Protein AF-A0A5F2BNX1-F1 (afdb_monomer_lite)

Sequence (125 aa):
MLANTIQRQAFCDTPGAIRIGGNLECFHPVGTKMILNGNSGVPVSNSTITAGTPLKCVSEDGGPGSWYDYDPNKVELKQALSAVTSDFLSYFPIRLINYPAGRSYACVPEASSIFRGFQKIDSIP

Foldseek 3Di:
DVVLVVVQVVQLVPPQWAAADPVRGIFHADDFAQKAQPVPRHTDDQPDDAPFGKIAGADPVRHHWFKFFDDVVCSVVSHHTHGDDCVQFDVPPTIGGPDDFQTKMKTAHPPPDSHRYIYMHHTHD

Structure (mmCIF, N/CA/C/O backbone):
data_AF-A0A5F2BNX1-F1
#
_entry.id   AF-A0A5F2BNX1-F1
#
loop_
_atom_site.group_PDB
_atom_site.id
_atom_site.type_symbol
_atom_site.label_atom_id
_atom_site.label_alt_id
_atom_site.label_comp_id
_atom_site.label_asym_id
_atom_site.label_entity_id
_atom_site.label_seq_id
_atom_site.pdbx_PDB_ins_code
_atom_site.Cartn_x
_atom_site.Cartn_y
_atom_site.Cartn_z
_atom_site.occupancy
_atom_site.B_iso_or_equiv
_atom_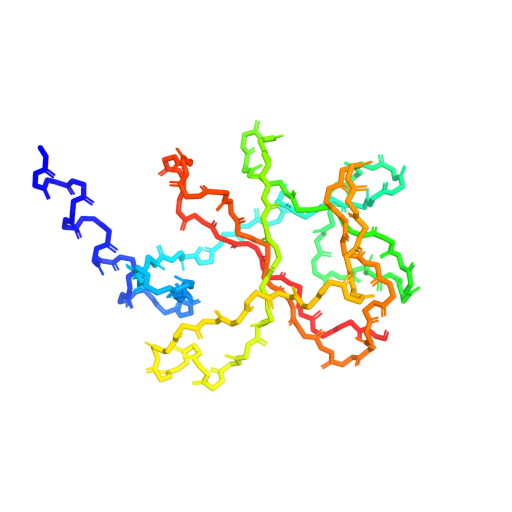site.auth_seq_id
_atom_site.auth_comp_id
_atom_site.auth_asym_id
_atom_site.auth_atom_id
_atom_site.pdbx_PDB_model_num
ATOM 1 N N . MET A 1 1 ? 18.347 2.467 -22.568 1.00 46.72 1 MET A N 1
ATOM 2 C CA . MET A 1 1 ? 16.874 2.600 -22.458 1.00 46.72 1 MET A CA 1
ATOM 3 C C . MET A 1 1 ? 16.120 1.267 -22.523 1.00 46.72 1 MET A C 1
ATOM 5 O O . MET A 1 1 ? 15.135 1.163 -21.815 1.00 46.72 1 MET A O 1
ATOM 9 N N . LEU A 1 2 ? 16.567 0.235 -23.260 1.00 36.69 2 LEU A N 1
ATOM 10 C CA . LEU A 1 2 ? 15.895 -1.086 -23.282 1.00 36.69 2 LEU A CA 1
ATOM 11 C C . LEU A 1 2 ? 15.971 -1.887 -21.964 1.00 36.69 2 LEU A C 1
ATOM 13 O O . LEU A 1 2 ? 15.013 -2.570 -21.616 1.00 36.69 2 LEU A O 1
ATOM 17 N N . ALA A 1 3 ? 17.071 -1.784 -21.210 1.00 40.28 3 ALA A N 1
ATOM 18 C CA . ALA A 1 3 ? 17.255 -2.536 -19.960 1.00 40.28 3 ALA A CA 1
ATOM 19 C C . ALA A 1 3 ? 16.195 -2.203 -18.889 1.00 40.28 3 ALA A C 1
ATOM 21 O O . ALA A 1 3 ? 15.660 -3.108 -18.251 1.00 40.28 3 ALA A O 1
ATOM 22 N N . ASN A 1 4 ? 15.811 -0.924 -18.771 1.00 51.84 4 ASN A N 1
ATOM 23 C CA . ASN A 1 4 ? 14.749 -0.492 -17.857 1.00 51.84 4 ASN A CA 1
ATOM 24 C C . ASN A 1 4 ? 13.377 -1.048 -18.261 1.00 51.84 4 ASN A C 1
ATOM 26 O O . ASN A 1 4 ? 12.567 -1.337 -17.389 1.00 51.84 4 ASN A O 1
ATOM 30 N N . THR A 1 5 ? 13.100 -1.218 -19.556 1.00 50.69 5 THR A N 1
ATOM 31 C CA . THR A 1 5 ? 11.814 -1.746 -20.041 1.00 50.69 5 THR A CA 1
ATOM 32 C C . THR A 1 5 ? 11.688 -3.252 -19.799 1.00 50.69 5 THR A C 1
ATOM 34 O O . THR A 1 5 ? 10.631 -3.717 -19.382 1.00 50.69 5 THR A O 1
ATOM 37 N N . ILE A 1 6 ? 12.776 -4.006 -19.994 1.00 50.16 6 ILE A N 1
ATOM 38 C CA . ILE A 1 6 ? 12.809 -5.461 -19.771 1.00 50.16 6 ILE A CA 1
ATOM 39 C C . ILE A 1 6 ? 12.712 -5.784 -18.271 1.00 50.16 6 ILE A C 1
ATOM 41 O O . ILE A 1 6 ? 11.926 -6.648 -17.887 1.00 50.16 6 ILE A O 1
ATOM 45 N N . GLN A 1 7 ? 13.413 -5.041 -17.402 1.00 57.00 7 GLN A N 1
ATOM 46 C CA . GLN A 1 7 ? 13.230 -5.165 -15.946 1.00 57.00 7 GLN A CA 1
ATOM 47 C C . GLN A 1 7 ? 11.803 -4.799 -15.507 1.00 57.00 7 GLN A C 1
ATOM 49 O O . GLN A 1 7 ? 11.233 -5.478 -14.658 1.00 57.00 7 GLN A O 1
ATOM 54 N N . ARG A 1 8 ? 11.193 -3.770 -16.116 1.00 58.56 8 ARG A N 1
ATOM 55 C CA . ARG A 1 8 ? 9.811 -3.353 -15.817 1.00 58.56 8 ARG A CA 1
ATOM 56 C C . ARG A 1 8 ? 8.770 -4.422 -16.159 1.00 58.56 8 ARG A C 1
ATOM 58 O O . ARG A 1 8 ? 7.825 -4.585 -15.395 1.00 58.56 8 ARG A O 1
ATOM 65 N N . GLN A 1 9 ? 8.939 -5.153 -17.262 1.00 60.00 9 GLN A N 1
ATOM 66 C CA . GLN A 1 9 ? 8.054 -6.272 -17.612 1.00 60.00 9 GLN A CA 1
ATOM 67 C C . GLN A 1 9 ? 8.291 -7.501 -16.729 1.00 60.00 9 GLN A C 1
ATOM 69 O O . GLN A 1 9 ? 7.320 -8.119 -16.305 1.00 60.00 9 GLN A O 1
ATOM 74 N N . ALA A 1 10 ? 9.543 -7.800 -16.363 1.00 63.56 10 ALA A N 1
ATOM 75 C CA . ALA A 1 10 ? 9.860 -8.910 -15.461 1.00 63.56 10 ALA A CA 1
ATOM 76 C C . ALA A 1 10 ? 9.187 -8.774 -14.077 1.00 63.56 10 ALA A C 1
ATOM 78 O O . ALA A 1 10 ? 8.796 -9.774 -13.474 1.00 63.56 10 ALA A O 1
ATOM 79 N N . PHE A 1 11 ? 8.970 -7.546 -13.587 1.00 69.75 11 PHE A N 1
ATOM 80 C CA . PHE A 1 11 ? 8.204 -7.325 -12.354 1.00 69.75 11 PHE A CA 1
ATOM 81 C C . PHE A 1 11 ? 6.740 -7.754 -12.472 1.00 69.75 11 PHE A C 1
ATOM 83 O O . PHE A 1 11 ? 6.181 -8.234 -11.493 1.00 69.75 11 PHE A O 1
ATOM 90 N N . CYS A 1 12 ? 6.123 -7.647 -13.651 1.00 73.31 12 CYS A N 1
ATOM 91 C CA . CYS A 1 12 ? 4.736 -8.071 -13.868 1.00 73.31 12 CYS A CA 1
ATOM 92 C C . CYS A 1 12 ? 4.532 -9.589 -13.763 1.00 73.31 12 CYS A C 1
ATOM 94 O O . CYS A 1 12 ? 3.394 -10.045 -13.637 1.00 73.31 12 CYS A O 1
ATOM 96 N N . ASP A 1 13 ? 5.613 -10.360 -13.872 1.00 76.62 13 ASP A N 1
ATOM 97 C CA . ASP A 1 13 ? 5.594 -11.819 -13.783 1.00 76.62 13 ASP A CA 1
ATOM 98 C C . ASP A 1 13 ? 6.028 -12.328 -12.405 1.00 76.62 13 ASP A C 1
ATOM 100 O O . ASP A 1 13 ? 5.975 -13.528 -12.138 1.00 76.62 13 ASP A O 1
ATOM 104 N N . THR A 1 14 ? 6.397 -11.420 -11.498 1.00 77.62 14 THR A N 1
ATOM 105 C CA . THR A 1 14 ? 6.684 -11.767 -10.107 1.00 77.62 14 THR A CA 1
ATOM 106 C C . THR A 1 14 ? 5.377 -12.118 -9.381 1.00 77.62 14 THR A C 1
ATOM 108 O O . THR A 1 14 ? 4.411 -11.353 -9.466 1.00 77.62 14 THR A O 1
ATOM 111 N N . PRO A 1 15 ? 5.314 -13.240 -8.638 1.00 78.56 15 PRO A N 1
ATOM 112 C CA . PRO A 1 15 ? 4.134 -13.594 -7.856 1.00 78.56 15 PRO A CA 1
ATOM 113 C C . PRO A 1 15 ? 3.713 -12.467 -6.904 1.00 78.56 15 PRO A C 1
ATOM 115 O O . PRO A 1 15 ? 4.531 -11.925 -6.161 1.00 78.56 15 PRO A O 1
ATOM 118 N N . GLY A 1 16 ? 2.427 -12.109 -6.932 1.00 81.19 16 GLY A N 1
ATOM 119 C CA . GLY A 1 16 ? 1.868 -11.046 -6.093 1.00 81.19 16 GLY A CA 1
ATOM 120 C C . GLY A 1 16 ? 2.187 -9.618 -6.549 1.00 81.19 16 GLY A C 1
ATOM 121 O O . GLY A 1 16 ? 1.861 -8.679 -5.822 1.00 81.19 16 GLY A O 1
ATOM 122 N N . ALA A 1 17 ? 2.804 -9.431 -7.721 1.00 87.25 17 ALA A N 1
ATOM 123 C CA . ALA A 1 17 ? 2.977 -8.110 -8.309 1.00 87.25 17 ALA A CA 1
ATOM 124 C C . ALA A 1 17 ? 1.628 -7.467 -8.656 1.00 87.25 17 ALA A C 1
ATOM 126 O O . ALA A 1 17 ? 0.714 -8.121 -9.153 1.00 87.25 17 ALA A O 1
ATOM 127 N N . ILE A 1 18 ? 1.520 -6.164 -8.422 1.00 88.19 18 ILE A N 1
ATOM 128 C CA . ILE A 1 18 ? 0.321 -5.380 -8.721 1.00 88.19 18 ILE A CA 1
ATOM 129 C C . ILE A 1 18 ? 0.535 -4.561 -9.987 1.00 88.19 18 ILE A C 1
ATOM 131 O O . ILE A 1 18 ? 1.661 -4.178 -10.307 1.00 88.19 18 ILE A O 1
ATOM 135 N N . ARG A 1 19 ? -0.559 -4.233 -10.674 1.00 88.88 19 ARG A N 1
ATOM 136 C CA . ARG A 1 19 ? -0.580 -3.213 -11.727 1.00 88.88 19 ARG A CA 1
ATOM 137 C C . ARG A 1 19 ? -1.342 -2.000 -11.227 1.00 88.88 19 ARG A C 1
ATOM 139 O O . ARG A 1 19 ? -2.370 -2.173 -10.581 1.00 88.88 19 ARG A O 1
ATOM 146 N N . ILE A 1 20 ? -0.883 -0.794 -11.545 1.00 85.00 20 ILE A N 1
ATOM 147 C CA . ILE A 1 20 ? -1.609 0.439 -11.206 1.00 85.00 20 ILE A CA 1
ATOM 148 C C . ILE A 1 20 ? -1.902 1.293 -12.440 1.00 85.00 20 ILE A C 1
ATOM 150 O O . ILE A 1 20 ? -1.086 1.398 -13.359 1.00 85.00 20 ILE A O 1
ATOM 154 N N . GLY A 1 21 ? -3.074 1.934 -12.431 1.00 71.06 21 GLY A N 1
ATOM 155 C CA . GLY A 1 21 ? -3.474 2.930 -13.427 1.00 71.06 21 GLY A CA 1
ATOM 156 C C . GLY A 1 21 ? -3.561 2.420 -14.875 1.00 71.06 21 GLY A C 1
ATOM 157 O O . GLY A 1 21 ? -3.468 1.228 -15.160 1.00 71.06 21 GLY A O 1
ATOM 158 N N . GLY A 1 22 ? -3.754 3.356 -15.812 1.00 59.31 22 GLY A N 1
ATOM 159 C CA . GLY A 1 22 ? -3.893 3.063 -17.248 1.00 59.31 22 GLY A CA 1
ATOM 160 C C . GLY A 1 22 ? -2.583 2.717 -17.968 1.00 59.31 22 GLY A C 1
ATOM 161 O O . GLY A 1 22 ? -2.621 2.125 -19.041 1.00 59.31 22 GLY A O 1
ATOM 162 N N . ASN A 1 23 ? -1.429 3.031 -17.368 1.00 60.69 23 ASN A N 1
ATOM 163 C CA . ASN A 1 23 ? -0.107 2.774 -17.955 1.00 60.69 23 ASN A CA 1
ATOM 164 C C . ASN A 1 23 ? 0.435 1.364 -17.662 1.00 60.69 23 ASN A C 1
ATOM 166 O O . ASN A 1 23 ? 1.551 1.054 -18.075 1.00 60.69 23 ASN A O 1
ATOM 170 N N . LEU A 1 24 ? -0.341 0.521 -16.960 1.00 66.50 24 LEU A N 1
ATOM 171 C CA . LEU A 1 24 ? 0.001 -0.868 -16.624 1.00 66.50 24 LEU A CA 1
ATOM 172 C C . LEU A 1 24 ? 1.397 -1.017 -15.990 1.00 66.50 24 LEU A C 1
ATOM 174 O O . LEU A 1 24 ? 2.070 -2.029 -16.190 1.00 66.50 24 LEU A O 1
ATOM 178 N N . GLU A 1 25 ? 1.845 -0.015 -15.227 1.00 78.56 25 GLU A N 1
ATOM 179 C CA . GLU A 1 25 ? 3.105 -0.124 -14.496 1.00 78.56 25 GLU A CA 1
ATOM 180 C C . GLU A 1 25 ? 2.969 -1.191 -13.406 1.00 78.56 25 GLU A C 1
ATOM 182 O O . GLU A 1 25 ? 1.973 -1.228 -12.676 1.00 78.56 25 GLU A O 1
ATOM 187 N N . CYS A 1 26 ? 3.975 -2.062 -13.317 1.00 83.94 26 CYS A N 1
ATOM 188 C CA . CYS A 1 26 ? 4.000 -3.179 -12.384 1.00 83.94 26 CYS A CA 1
ATOM 189 C C . CYS A 1 26 ? 4.889 -2.878 -11.184 1.00 83.94 26 CYS A C 1
ATOM 191 O O . CYS A 1 26 ? 5.989 -2.339 -11.332 1.00 83.94 26 CYS A O 1
ATOM 193 N N . PHE A 1 27 ? 4.409 -3.273 -10.011 1.00 86.12 27 PHE A N 1
ATOM 194 C CA . PHE A 1 27 ? 5.109 -3.112 -8.746 1.00 86.12 27 PHE A CA 1
ATOM 195 C C . PHE A 1 27 ? 5.181 -4.459 -8.045 1.00 86.12 27 PHE A C 1
ATOM 197 O O . PHE A 1 27 ? 4.192 -5.188 -7.992 1.00 86.12 27 PHE A O 1
ATOM 204 N N . HIS A 1 28 ? 6.344 -4.792 -7.503 1.00 86.12 28 HIS A N 1
ATOM 205 C CA . HIS A 1 28 ? 6.557 -6.032 -6.772 1.00 86.12 28 HIS A CA 1
ATOM 206 C C . HIS A 1 28 ? 6.355 -5.809 -5.267 1.00 86.12 28 HIS A C 1
ATOM 208 O O . HIS A 1 28 ? 6.619 -4.715 -4.765 1.00 86.12 28 HIS A O 1
ATOM 214 N N . PRO A 1 29 ? 5.888 -6.814 -4.518 1.00 83.31 29 PRO A N 1
ATOM 215 C CA . PRO A 1 29 ? 5.750 -6.671 -3.075 1.00 83.31 29 PRO A CA 1
ATOM 216 C C . PRO A 1 29 ? 7.130 -6.458 -2.430 1.00 83.31 29 PRO A C 1
ATOM 218 O O . PRO A 1 29 ? 8.093 -7.153 -2.763 1.00 83.31 29 PRO A O 1
ATOM 221 N N . VAL A 1 30 ? 7.233 -5.492 -1.515 1.00 76.56 30 VAL A N 1
ATOM 222 C CA . VAL A 1 30 ? 8.432 -5.210 -0.703 1.00 76.56 30 VAL A CA 1
ATOM 223 C C . VAL A 1 30 ? 8.108 -5.105 0.787 1.00 76.56 30 VAL A C 1
ATOM 225 O O . VAL A 1 30 ? 6.948 -5.039 1.198 1.00 76.56 30 VAL A O 1
ATOM 228 N N . GLY A 1 31 ? 9.160 -5.119 1.611 1.00 62.97 31 GLY A N 1
ATOM 229 C CA . GLY A 1 31 ? 9.082 -5.179 3.069 1.00 62.97 31 GLY A CA 1
ATOM 230 C C . GLY A 1 31 ? 8.949 -3.828 3.793 1.00 62.97 31 GLY A C 1
ATOM 231 O O . GLY A 1 31 ? 9.797 -2.949 3.682 1.00 62.97 31 GLY A O 1
ATOM 232 N N . THR A 1 32 ? 7.883 -3.744 4.594 1.00 65.75 32 THR A N 1
ATOM 233 C CA . THR A 1 32 ? 7.668 -3.085 5.909 1.00 65.75 32 THR A CA 1
ATOM 234 C C . THR A 1 32 ? 7.947 -1.593 6.165 1.00 65.75 32 THR A C 1
ATOM 236 O O . THR A 1 32 ? 7.590 -1.143 7.255 1.00 65.75 32 THR A O 1
ATOM 239 N N . LYS A 1 33 ? 8.530 -0.796 5.256 1.00 78.25 33 LYS A N 1
ATOM 240 C CA . LYS A 1 33 ? 8.890 0.617 5.566 1.00 78.25 33 LYS A CA 1
ATOM 241 C C . LYS A 1 33 ? 8.170 1.707 4.769 1.00 78.25 33 LYS A C 1
ATOM 243 O O . LYS A 1 33 ? 8.445 2.884 4.974 1.00 78.25 33 LYS A O 1
ATOM 248 N N . MET A 1 34 ? 7.247 1.343 3.890 1.00 87.50 34 MET A N 1
ATOM 249 C CA . MET A 1 34 ? 6.532 2.291 3.027 1.00 87.50 34 MET A CA 1
ATOM 250 C C . MET A 1 34 ? 5.268 2.852 3.676 1.00 87.50 34 MET A C 1
ATOM 252 O O . MET A 1 34 ? 4.719 3.859 3.237 1.00 87.50 34 MET A O 1
ATOM 256 N N . ILE A 1 35 ? 4.780 2.199 4.725 1.00 89.62 35 ILE A N 1
ATOM 257 C CA . ILE A 1 35 ? 3.560 2.598 5.412 1.00 89.62 35 ILE A CA 1
ATOM 258 C C . ILE A 1 35 ? 3.920 3.097 6.793 1.00 89.62 35 ILE A C 1
ATOM 260 O O . ILE A 1 35 ? 4.513 2.374 7.589 1.00 89.62 35 ILE A O 1
ATOM 264 N N . LEU A 1 36 ? 3.540 4.337 7.078 1.00 89.50 36 LEU A N 1
ATOM 265 C CA . LEU A 1 36 ? 3.778 4.985 8.357 1.00 89.50 36 LEU A CA 1
ATOM 266 C C . LEU A 1 36 ? 2.452 5.266 9.055 1.00 89.50 36 LEU A C 1
ATOM 268 O O . LEU A 1 36 ? 1.441 5.563 8.416 1.00 89.50 36 LEU A O 1
ATOM 272 N N . ASN A 1 37 ? 2.472 5.266 10.381 1.00 89.00 37 ASN A N 1
ATOM 273 C CA . ASN A 1 37 ? 1.391 5.833 11.166 1.00 89.00 37 ASN A CA 1
ATOM 274 C C . ASN A 1 37 ? 1.338 7.344 10.887 1.00 89.00 37 ASN A C 1
ATOM 276 O O . ASN A 1 37 ? 2.320 8.061 11.072 1.00 89.00 37 ASN A O 1
ATOM 280 N N . GLY A 1 38 ? 0.196 7.841 10.424 1.00 87.44 38 GLY A N 1
ATOM 281 C CA . GLY A 1 38 ? -0.003 9.237 10.044 1.00 87.44 38 GLY A CA 1
ATOM 282 C C . GLY A 1 38 ? 0.083 10.223 11.214 1.00 87.44 38 GLY A C 1
ATOM 283 O O . GLY A 1 38 ? 0.271 11.414 10.966 1.00 87.44 38 GLY A O 1
ATOM 284 N N . ASN A 1 39 ? -0.017 9.745 12.459 1.00 86.12 39 ASN A N 1
ATOM 285 C CA . ASN A 1 39 ? 0.123 10.557 13.669 1.00 86.12 39 ASN A CA 1
ATOM 286 C C . ASN A 1 39 ? 1.569 10.592 14.183 1.00 86.12 39 ASN A C 1
ATOM 288 O O . ASN A 1 39 ? 2.063 11.664 14.514 1.00 86.12 39 ASN A O 1
ATOM 292 N N . SER A 1 40 ? 2.250 9.442 14.255 1.00 86.19 40 SER A N 1
ATOM 293 C CA . SER A 1 40 ? 3.592 9.341 14.859 1.00 86.19 40 SER A CA 1
ATOM 294 C C . SER A 1 40 ? 4.746 9.297 13.854 1.00 86.19 40 SER A C 1
ATOM 296 O O . SER A 1 40 ? 5.896 9.476 14.242 1.00 86.19 40 SER A O 1
ATOM 298 N N . GLY A 1 41 ? 4.470 9.026 12.577 1.00 86.12 41 GLY A N 1
ATOM 299 C CA . GLY A 1 41 ? 5.486 8.813 11.542 1.00 86.12 41 GLY A CA 1
ATOM 300 C C . GLY A 1 41 ? 6.242 7.485 11.658 1.00 86.12 41 GLY A C 1
ATOM 301 O O . GLY A 1 41 ? 7.146 7.233 10.867 1.00 86.12 41 GLY A O 1
ATOM 302 N N . VAL A 1 42 ? 5.885 6.628 12.620 1.00 87.06 42 VAL A N 1
ATOM 303 C CA . VAL A 1 42 ? 6.547 5.336 12.846 1.00 87.06 42 VAL A CA 1
ATOM 304 C C . VAL A 1 42 ? 6.115 4.327 11.773 1.00 87.06 42 VAL A C 1
ATOM 306 O O . VAL A 1 42 ? 4.917 4.264 11.475 1.00 87.06 42 VAL A O 1
ATOM 309 N N . PRO A 1 43 ? 7.042 3.526 11.207 1.00 85.88 43 PRO A N 1
ATOM 310 C CA . PRO A 1 43 ? 6.699 2.459 10.276 1.00 85.88 43 PRO A CA 1
ATOM 311 C C . PRO A 1 43 ? 5.715 1.459 10.869 1.00 85.88 43 PRO A C 1
ATOM 313 O O . PRO A 1 43 ? 5.832 1.038 12.019 1.00 85.88 43 PRO A O 1
ATOM 316 N N . VAL A 1 44 ? 4.756 1.066 10.049 1.00 79.69 44 VAL A N 1
ATOM 317 C CA . VAL A 1 44 ? 3.716 0.108 10.380 1.00 79.69 44 VAL A CA 1
ATOM 318 C C . VAL A 1 44 ? 4.013 -1.179 9.620 1.00 79.69 44 VAL A C 1
ATOM 320 O O . VAL A 1 44 ? 4.032 -1.209 8.388 1.00 79.69 44 VAL A O 1
ATOM 323 N N . SER A 1 45 ? 4.244 -2.255 10.366 1.00 66.81 45 SER A N 1
ATOM 324 C CA . SER A 1 45 ? 4.282 -3.623 9.850 1.00 66.81 45 SER A CA 1
ATOM 325 C C . SER A 1 45 ? 2.933 -4.317 10.087 1.00 66.81 45 SER A C 1
ATOM 327 O O . SER A 1 45 ? 2.149 -3.884 10.931 1.00 66.81 45 SER A O 1
ATOM 329 N N . ASN A 1 46 ? 2.657 -5.383 9.326 1.00 61.28 46 ASN A N 1
ATOM 330 C CA . ASN A 1 46 ? 1.348 -6.042 9.144 1.00 61.28 46 ASN A CA 1
ATOM 331 C C . ASN A 1 46 ? 0.596 -6.510 10.415 1.00 61.28 46 ASN A C 1
ATOM 333 O O . ASN A 1 46 ? -0.473 -7.092 10.287 1.00 61.28 46 ASN A O 1
ATOM 337 N N . SER A 1 47 ? 1.109 -6.300 11.628 1.00 57.72 47 SER A N 1
ATOM 338 C CA . SER A 1 47 ? 0.557 -6.871 12.863 1.00 57.72 47 SER A CA 1
ATOM 339 C C . SER A 1 47 ? -0.190 -5.896 13.780 1.00 57.72 47 SER A C 1
ATOM 341 O O . SER A 1 47 ? -0.798 -6.353 14.743 1.00 57.72 47 SER A O 1
ATOM 343 N N . THR A 1 48 ? -0.155 -4.578 13.549 1.00 58.09 48 THR A N 1
ATOM 344 C CA . THR A 1 48 ? -0.635 -3.623 14.575 1.00 58.09 48 THR A CA 1
ATOM 345 C C . THR A 1 48 ? -1.191 -2.324 13.989 1.00 58.09 48 THR A C 1
ATOM 347 O O . THR A 1 48 ? -0.726 -1.226 14.292 1.00 58.09 48 THR A O 1
ATOM 350 N N . ILE A 1 49 ? -2.216 -2.432 13.142 1.00 69.44 49 ILE A N 1
ATOM 351 C CA . ILE A 1 49 ? -3.017 -1.268 12.741 1.00 69.44 49 ILE A CA 1
ATOM 352 C C . ILE A 1 49 ? -4.296 -1.272 13.557 1.00 69.44 49 ILE A C 1
ATOM 354 O O . ILE A 1 49 ? -5.194 -2.074 13.318 1.00 69.44 49 ILE A O 1
ATOM 358 N N . THR A 1 50 ? -4.381 -0.358 14.518 1.00 72.19 50 THR A N 1
ATOM 359 C CA . THR A 1 50 ? -5.640 -0.089 15.210 1.00 72.19 50 THR A CA 1
ATOM 360 C C . THR A 1 50 ? -6.626 0.525 14.219 1.00 72.19 50 THR A C 1
ATOM 362 O O . THR A 1 50 ? -6.257 1.429 13.459 1.00 72.19 50 THR A O 1
ATOM 365 N N . ALA A 1 51 ? -7.877 0.068 14.243 1.00 71.19 51 ALA A N 1
ATOM 366 C CA . ALA A 1 51 ? -8.958 0.660 13.463 1.00 71.19 51 ALA A CA 1
ATOM 367 C C . ALA A 1 51 ? -9.001 2.190 13.648 1.00 71.19 51 ALA A C 1
ATOM 369 O O . ALA A 1 51 ? -8.831 2.702 14.756 1.00 71.19 51 ALA A O 1
ATOM 370 N N . GLY A 1 52 ? -9.182 2.928 12.550 1.00 75.81 52 GLY A N 1
ATOM 371 C CA . GLY A 1 52 ? -9.222 4.395 12.562 1.00 75.81 52 GLY A CA 1
ATOM 372 C C . GLY A 1 52 ? -7.865 5.101 12.684 1.00 75.81 52 GLY A C 1
ATOM 373 O O . GLY A 1 52 ? -7.832 6.329 12.720 1.00 75.81 52 GLY A O 1
ATOM 374 N N . THR A 1 53 ? -6.740 4.377 12.716 1.00 85.75 53 THR A N 1
ATOM 375 C CA . THR A 1 53 ? -5.405 4.999 12.674 1.00 85.75 53 THR A CA 1
ATOM 376 C C . THR A 1 53 ? -5.171 5.654 11.309 1.00 85.75 53 THR A C 1
ATOM 378 O O . THR A 1 53 ? -5.200 4.958 10.305 1.00 85.75 53 THR A O 1
ATOM 381 N N . PRO A 1 54 ? -4.877 6.960 11.208 1.00 89.75 54 PRO A N 1
ATOM 382 C CA . PRO A 1 54 ? -4.462 7.549 9.939 1.00 89.75 54 PRO A CA 1
ATOM 383 C C . PRO A 1 54 ? -3.176 6.886 9.446 1.00 89.75 54 PRO A C 1
ATOM 385 O O . PRO A 1 54 ? -2.256 6.682 10.236 1.00 89.75 54 PRO A O 1
ATOM 388 N N . LEU A 1 55 ? -3.066 6.596 8.153 1.00 90.75 55 LEU A N 1
ATOM 389 C CA . LEU A 1 55 ? -1.873 5.974 7.573 1.00 90.75 55 LEU A CA 1
ATOM 390 C C . LEU A 1 55 ? -1.288 6.858 6.481 1.00 90.75 55 LEU A C 1
ATOM 392 O O . LEU A 1 55 ? -2.012 7.423 5.668 1.00 90.75 55 LEU A O 1
ATOM 396 N N . LYS A 1 56 ? 0.034 6.963 6.431 1.00 91.50 56 LYS A N 1
ATOM 397 C CA . LYS A 1 56 ? 0.760 7.684 5.386 1.00 91.50 56 LYS A CA 1
ATOM 398 C C . LYS A 1 56 ? 1.485 6.681 4.496 1.00 91.50 56 LYS A C 1
ATOM 400 O O . LYS A 1 56 ? 2.160 5.791 5.006 1.00 91.50 56 LYS A O 1
ATOM 405 N N . CYS A 1 57 ? 1.357 6.859 3.187 1.00 89.94 57 CYS A N 1
ATOM 406 C CA . CYS A 1 57 ? 2.130 6.115 2.203 1.00 89.94 57 CYS A CA 1
ATOM 407 C C . CYS A 1 57 ? 3.357 6.931 1.792 1.00 89.94 57 CYS A C 1
ATOM 409 O O . CYS A 1 57 ? 3.243 8.120 1.481 1.00 89.94 57 CYS A O 1
ATOM 411 N N . VAL A 1 58 ? 4.523 6.298 1.818 1.00 88.06 58 VAL A N 1
ATOM 412 C CA . VAL A 1 58 ? 5.800 6.858 1.377 1.00 88.06 58 VAL A CA 1
ATOM 413 C C . VAL A 1 58 ? 6.531 5.849 0.501 1.00 88.06 58 VAL A C 1
ATOM 415 O O . VAL A 1 58 ? 6.315 4.643 0.610 1.00 88.06 58 VAL A O 1
ATOM 418 N N . SER A 1 59 ? 7.411 6.329 -0.368 1.00 83.50 59 SER A N 1
ATOM 419 C CA . SER A 1 59 ? 8.410 5.476 -1.008 1.00 83.50 59 SER A CA 1
ATOM 420 C C . SER A 1 59 ? 9.497 5.067 -0.002 1.00 83.50 59 SER A C 1
ATOM 422 O O . SER A 1 59 ? 9.600 5.636 1.086 1.00 83.50 59 SER A O 1
ATOM 424 N N . GLU A 1 60 ? 10.314 4.064 -0.337 1.00 75.56 60 GLU A N 1
ATOM 425 C CA . GLU A 1 60 ? 11.355 3.544 0.570 1.00 75.56 60 GLU A CA 1
ATOM 426 C C . GLU A 1 60 ? 12.404 4.606 0.958 1.00 75.56 60 GLU A C 1
ATOM 428 O O . GLU A 1 60 ? 12.921 4.603 2.072 1.00 75.56 60 GLU A O 1
ATOM 433 N N . ASP A 1 61 ? 12.659 5.565 0.069 1.00 75.31 61 ASP A N 1
ATOM 434 C CA . ASP A 1 61 ? 13.518 6.735 0.273 1.00 75.31 61 ASP A CA 1
ATOM 435 C C . ASP A 1 61 ? 12.814 7.909 0.987 1.00 75.31 61 ASP A C 1
ATOM 437 O O . ASP A 1 61 ? 13.398 8.979 1.15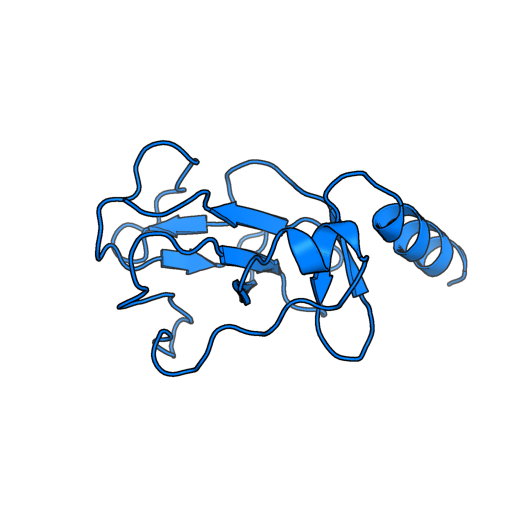4 1.00 75.31 61 ASP A O 1
ATOM 441 N N . GLY A 1 62 ? 11.568 7.726 1.442 1.00 77.56 62 GLY A N 1
ATOM 442 C CA . GLY A 1 62 ? 10.796 8.730 2.185 1.00 77.56 62 GLY A CA 1
ATOM 443 C C . GLY A 1 62 ? 10.060 9.755 1.316 1.00 77.56 62 GLY A C 1
ATOM 444 O O . GLY A 1 62 ? 9.449 10.686 1.851 1.00 77.56 62 GLY A O 1
ATOM 445 N N . GLY A 1 63 ? 10.092 9.583 -0.006 1.00 83.06 63 GLY A N 1
ATOM 446 C CA . GLY A 1 63 ? 9.313 10.357 -0.967 1.00 83.06 63 GLY A CA 1
ATOM 447 C C . GLY A 1 63 ? 7.805 10.062 -0.910 1.00 83.06 63 GLY A C 1
ATOM 448 O O . GLY A 1 63 ? 7.343 9.221 -0.132 1.00 83.06 63 GLY A O 1
ATOM 449 N N . PRO A 1 64 ? 6.997 10.785 -1.702 1.00 84.44 64 PRO A N 1
ATOM 450 C CA . PRO A 1 64 ? 5.550 10.610 -1.717 1.00 84.44 64 PRO A CA 1
ATOM 451 C C . PRO A 1 64 ? 5.135 9.251 -2.299 1.00 84.44 64 PRO A C 1
ATOM 453 O O . PRO A 1 64 ? 5.737 8.725 -3.238 1.00 84.44 64 PRO A O 1
ATOM 456 N N . GLY A 1 65 ? 4.062 8.695 -1.739 1.00 88.62 65 GLY A N 1
ATOM 457 C CA . GLY A 1 65 ? 3.396 7.506 -2.250 1.00 88.62 65 GLY A CA 1
ATOM 458 C C . GLY A 1 65 ? 1.881 7.695 -2.321 1.00 88.62 65 GLY A C 1
ATOM 459 O O . GLY A 1 65 ? 1.310 8.603 -1.716 1.00 88.62 65 GLY A O 1
ATOM 460 N N . SER A 1 66 ? 1.234 6.827 -3.087 1.00 89.56 66 SER A N 1
ATOM 461 C CA . SER A 1 66 ? -0.199 6.822 -3.365 1.00 89.56 66 SER A CA 1
ATOM 462 C C . SER A 1 66 ? -0.850 5.520 -2.909 1.00 89.56 66 SER A C 1
ATOM 464 O O . SER A 1 66 ? -0.228 4.456 -2.899 1.00 89.56 66 SER A O 1
ATOM 466 N N . TRP A 1 67 ? -2.129 5.613 -2.553 1.00 91.25 67 TRP A N 1
ATOM 467 C CA . TRP A 1 67 ? -2.922 4.488 -2.072 1.00 91.25 67 TRP A CA 1
ATOM 468 C C . TRP A 1 67 ? -3.776 3.878 -3.180 1.00 91.25 67 TRP A C 1
ATOM 470 O O . TRP A 1 67 ? -4.466 4.588 -3.914 1.00 91.25 67 TRP A O 1
ATOM 480 N N . TYR A 1 68 ? -3.775 2.551 -3.241 1.00 92.00 68 TYR A N 1
ATOM 481 C CA . TYR A 1 68 ? -4.603 1.761 -4.147 1.00 92.00 68 TYR A CA 1
ATOM 482 C C . TYR A 1 68 ? -5.411 0.724 -3.371 1.00 92.00 68 TYR A C 1
ATOM 484 O O . TYR A 1 68 ? -4.928 0.153 -2.391 1.00 92.00 68 TYR A O 1
ATOM 492 N N . ASP A 1 69 ? -6.632 0.468 -3.830 1.00 91.50 69 ASP A N 1
ATOM 493 C CA . ASP A 1 69 ? -7.469 -0.616 -3.331 1.00 91.50 69 ASP A CA 1
ATOM 494 C C . ASP A 1 69 ? -6.859 -1.954 -3.758 1.00 91.50 69 ASP A C 1
ATOM 496 O O . ASP A 1 69 ? -6.775 -2.258 -4.952 1.00 91.50 69 ASP A O 1
ATOM 500 N N . TYR A 1 70 ? -6.408 -2.748 -2.784 1.00 90.50 70 TYR A N 1
ATOM 501 C CA . TYR A 1 70 ? -5.808 -4.050 -3.054 1.00 90.50 70 TYR A CA 1
ATOM 502 C C . TYR A 1 70 ? -6.909 -5.098 -3.213 1.00 90.50 70 TYR A C 1
ATOM 504 O O . TYR A 1 70 ? -7.471 -5.587 -2.233 1.00 90.50 70 TYR A O 1
ATOM 512 N N . ASP A 1 71 ? -7.206 -5.437 -4.465 1.00 90.19 71 ASP A N 1
ATOM 513 C CA . ASP A 1 71 ? -8.150 -6.488 -4.836 1.00 90.19 71 ASP A CA 1
ATOM 514 C C . ASP A 1 71 ? -7.372 -7.734 -5.297 1.00 90.19 71 ASP A C 1
ATOM 516 O O . ASP A 1 71 ? -6.749 -7.693 -6.365 1.00 90.19 71 ASP A O 1
ATOM 520 N N . PRO A 1 72 ? -7.384 -8.840 -4.528 1.00 88.19 72 PRO A N 1
ATOM 521 C CA . PRO A 1 72 ? -6.623 -10.040 -4.867 1.00 88.19 72 PRO A CA 1
ATOM 522 C C . PRO A 1 72 ? -7.044 -10.641 -6.213 1.00 88.19 72 PRO A C 1
ATOM 524 O O . PRO A 1 72 ? -6.182 -11.119 -6.946 1.00 88.19 72 PRO A O 1
ATOM 527 N N . ASN A 1 73 ? -8.319 -10.529 -6.605 1.00 90.06 73 ASN A N 1
ATOM 528 C CA . ASN A 1 73 ? -8.781 -11.032 -7.900 1.00 90.06 73 ASN A CA 1
ATOM 529 C C . ASN A 1 73 ? -8.140 -10.244 -9.045 1.00 90.06 73 ASN A C 1
ATOM 531 O O . ASN A 1 73 ? -7.712 -10.819 -10.044 1.00 90.06 73 ASN A O 1
ATOM 535 N N . LYS A 1 74 ? -8.021 -8.917 -8.899 1.00 89.81 74 LYS A N 1
ATOM 536 C CA . LYS A 1 74 ? -7.327 -8.085 -9.892 1.00 89.81 74 LYS A CA 1
ATOM 537 C C . LYS A 1 74 ? -5.841 -8.410 -9.955 1.00 89.81 74 LYS A C 1
ATOM 539 O O . LYS A 1 74 ? -5.282 -8.412 -11.046 1.00 89.81 74 LYS A O 1
ATOM 544 N N . VAL A 1 75 ? -5.208 -8.708 -8.824 1.00 88.75 75 VAL A N 1
ATOM 545 C CA . VAL A 1 75 ? -3.800 -9.125 -8.788 1.00 88.75 75 VAL A CA 1
ATOM 546 C C . VAL A 1 75 ? -3.600 -10.443 -9.538 1.00 88.75 75 VAL A C 1
ATOM 548 O O . VAL A 1 75 ? -2.755 -10.509 -10.429 1.00 88.75 75 VAL A O 1
ATOM 551 N N . GLU A 1 76 ? -4.415 -11.460 -9.254 1.00 86.88 76 GLU A N 1
ATOM 552 C CA . GLU A 1 76 ? -4.352 -12.763 -9.931 1.00 86.88 76 GLU A CA 1
ATOM 553 C C . GLU A 1 76 ? -4.619 -12.657 -11.436 1.00 86.88 76 GLU A C 1
ATOM 555 O O . GLU A 1 76 ? -3.889 -13.224 -12.250 1.00 86.88 76 GLU A O 1
ATOM 560 N N . LEU A 1 77 ? -5.618 -11.861 -11.824 1.00 87.38 77 LEU A N 1
ATOM 561 C CA . LEU A 1 77 ? -5.970 -11.617 -13.224 1.00 87.38 77 LEU A CA 1
ATOM 562 C C . LEU A 1 77 ? -5.029 -10.626 -13.927 1.00 87.38 77 LEU A C 1
ATOM 564 O O . LEU A 1 77 ? -5.259 -10.280 -15.089 1.00 87.38 77 LEU A O 1
ATOM 568 N N . LYS A 1 78 ? -3.982 -10.141 -13.244 1.00 84.88 78 LYS A N 1
ATOM 569 C CA . LYS A 1 78 ? -3.060 -9.109 -13.740 1.00 84.88 78 LYS A CA 1
ATOM 570 C C . LYS A 1 78 ? -3.805 -7.868 -14.270 1.00 84.88 78 LYS A C 1
ATOM 572 O O . LYS A 1 78 ? -3.433 -7.288 -15.293 1.00 84.88 78 LYS A O 1
ATOM 577 N N . GLN A 1 79 ? -4.868 -7.456 -13.591 1.00 88.19 79 GLN A N 1
ATOM 578 C CA . GLN A 1 79 ? -5.630 -6.238 -13.855 1.00 88.19 79 GLN A CA 1
ATOM 579 C C . GLN A 1 79 ? -5.106 -5.066 -13.018 1.00 88.19 79 GLN A C 1
ATOM 581 O O . GLN A 1 79 ? -4.491 -5.247 -11.968 1.00 88.19 79 GLN A O 1
ATOM 586 N N . ALA A 1 80 ? -5.350 -3.842 -13.490 1.00 88.75 80 ALA A N 1
ATOM 587 C CA . ALA A 1 80 ? -4.952 -2.639 -12.769 1.00 88.75 80 ALA A CA 1
ATOM 588 C C . ALA A 1 80 ? -5.807 -2.433 -11.508 1.00 88.75 80 ALA A C 1
ATOM 590 O O . ALA A 1 80 ? -7.041 -2.430 -11.567 1.00 88.75 80 ALA A O 1
ATOM 591 N N . LEU A 1 81 ? -5.140 -2.217 -10.375 1.00 90.56 81 LEU A N 1
ATOM 592 C CA . LEU A 1 81 ? -5.765 -1.779 -9.137 1.00 90.56 81 LEU A CA 1
ATOM 593 C C . LEU A 1 81 ? -6.330 -0.366 -9.292 1.00 90.56 81 LEU A C 1
ATOM 595 O O . LEU A 1 81 ? -5.799 0.476 -10.024 1.00 90.56 81 LEU A O 1
ATOM 599 N N . SER A 1 82 ? -7.415 -0.119 -8.569 1.00 90.94 82 SER A N 1
ATOM 600 C CA . SER A 1 82 ? -8.072 1.182 -8.523 1.00 90.94 82 SER A CA 1
ATOM 601 C C . SER A 1 82 ? -7.385 2.067 -7.488 1.00 90.94 82 SER A C 1
ATOM 603 O O . SER A 1 82 ? -7.018 1.590 -6.416 1.00 90.94 82 SER A O 1
ATOM 605 N N . ALA A 1 83 ? -7.203 3.351 -7.800 1.00 90.06 83 ALA A N 1
ATOM 606 C CA . ALA A 1 83 ? -6.800 4.322 -6.789 1.00 90.06 83 ALA A CA 1
ATOM 607 C C . ALA A 1 83 ? -7.879 4.393 -5.700 1.00 90.06 83 ALA A C 1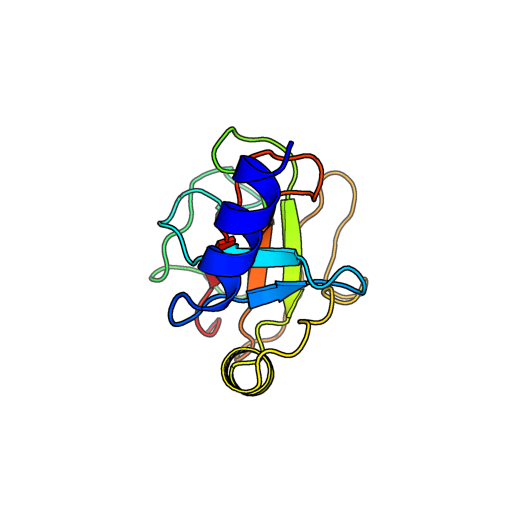
ATOM 609 O O . ALA A 1 83 ? -9.070 4.312 -6.014 1.00 90.06 83 ALA A O 1
ATOM 610 N N . VAL A 1 84 ? -7.461 4.542 -4.442 1.00 91.12 84 VAL A N 1
ATOM 611 C CA . VAL A 1 84 ? -8.403 4.723 -3.332 1.00 91.12 84 VAL A CA 1
ATOM 612 C C . VAL A 1 84 ? -9.240 5.980 -3.571 1.00 91.12 84 VAL A C 1
ATOM 614 O O . VAL A 1 84 ? -8.724 7.006 -4.022 1.00 91.12 84 VAL A O 1
ATOM 617 N N . THR A 1 85 ? -10.537 5.899 -3.275 1.00 87.88 85 THR A N 1
ATOM 618 C CA . THR A 1 85 ? -11.460 7.026 -3.438 1.00 87.88 85 THR A CA 1
ATOM 619 C C . THR A 1 85 ? -11.098 8.183 -2.507 1.00 87.88 85 THR A C 1
ATOM 621 O O . THR A 1 85 ? -10.588 7.989 -1.403 1.00 87.88 85 THR A O 1
ATOM 624 N N . SER A 1 86 ? -11.401 9.412 -2.931 1.00 86.94 86 SER A N 1
ATOM 625 C CA . SER A 1 86 ? -11.119 10.621 -2.147 1.00 86.94 86 SER A CA 1
ATOM 626 C C . SER A 1 86 ? -11.797 10.633 -0.776 1.00 86.94 86 SER A C 1
ATOM 628 O O . SER A 1 86 ? -11.293 11.282 0.132 1.00 86.94 86 SER A O 1
ATOM 630 N N . ASP A 1 87 ? -12.893 9.889 -0.602 1.00 87.44 87 ASP A N 1
ATOM 631 C CA . ASP A 1 87 ? -13.612 9.771 0.675 1.00 87.44 87 ASP A CA 1
ATOM 632 C C . ASP A 1 87 ? -12.748 9.166 1.791 1.00 87.44 87 ASP A C 1
ATOM 634 O O . ASP A 1 87 ? -12.973 9.430 2.973 1.00 87.44 87 ASP A O 1
ATOM 638 N N . PHE A 1 88 ? -11.737 8.375 1.419 1.00 88.06 88 PHE A N 1
ATOM 639 C CA . PHE A 1 88 ? -10.804 7.742 2.351 1.00 88.06 88 PHE A CA 1
ATOM 640 C C . PHE A 1 88 ? -9.430 8.418 2.361 1.00 88.06 88 PHE A C 1
ATOM 642 O O . PHE A 1 88 ? -8.465 7.858 2.886 1.00 88.06 88 PHE A O 1
ATOM 649 N N . LEU A 1 89 ? -9.315 9.614 1.775 1.00 89.50 89 LEU A N 1
ATOM 650 C CA . LEU A 1 89 ? -8.060 10.344 1.660 1.00 89.50 89 LEU A CA 1
ATOM 651 C C . LEU A 1 89 ? -8.149 11.728 2.308 1.00 89.50 89 LEU A C 1
ATOM 653 O O . LEU A 1 89 ? -9.046 12.519 2.038 1.00 89.50 89 LEU A O 1
ATOM 657 N N . SER A 1 90 ? -7.149 12.053 3.124 1.00 89.12 90 SER A N 1
ATOM 658 C CA . SER A 1 90 ? -6.842 13.433 3.506 1.00 89.12 90 SER A CA 1
ATOM 659 C C . SER A 1 90 ? -5.677 13.906 2.658 1.00 89.12 90 SER A C 1
ATOM 661 O O . SER A 1 90 ? -4.665 13.215 2.594 1.00 89.12 90 SER A O 1
ATOM 663 N N . TYR A 1 91 ? -5.781 15.084 2.051 1.00 79.12 91 TYR A N 1
ATOM 664 C CA . TYR A 1 91 ? -4.695 15.692 1.280 1.00 79.12 91 TYR A CA 1
ATOM 665 C C . TYR A 1 91 ? -3.880 16.651 2.170 1.00 79.12 91 TYR A C 1
ATOM 667 O O . TYR A 1 91 ? -4.429 17.250 3.090 1.00 79.12 91 TYR A O 1
ATOM 675 N N . PHE A 1 92 ? -2.573 16.788 1.897 1.00 74.50 92 PHE A N 1
ATOM 676 C CA . PHE A 1 92 ? -1.595 17.623 2.631 1.00 74.50 92 PHE A CA 1
ATOM 677 C C . PHE A 1 92 ? -1.243 17.190 4.080 1.00 74.50 92 PHE A C 1
ATOM 679 O O . PHE A 1 92 ? -1.556 17.903 5.033 1.00 74.50 92 PHE A O 1
ATOM 686 N N . PRO A 1 93 ? -0.494 16.081 4.286 1.00 73.12 93 PRO A N 1
ATOM 687 C CA . PRO A 1 93 ? -0.018 15.108 3.295 1.00 73.12 93 PRO A CA 1
ATOM 688 C C . PRO A 1 93 ? -1.086 14.055 2.970 1.00 73.12 93 PRO A C 1
ATOM 690 O O . PRO A 1 93 ? -2.013 13.877 3.754 1.00 73.12 93 PRO A O 1
ATOM 693 N N . ILE A 1 94 ? -0.925 13.331 1.851 1.00 85.06 94 ILE A N 1
ATOM 694 C CA . ILE A 1 94 ? -1.821 12.221 1.481 1.00 85.06 94 ILE A CA 1
ATOM 695 C C . ILE A 1 94 ? -1.807 11.165 2.590 1.00 85.06 94 ILE A C 1
ATOM 697 O O . ILE A 1 94 ? -0.783 10.528 2.858 1.00 85.06 94 ILE A O 1
ATOM 701 N N . ARG A 1 95 ? -2.953 10.991 3.244 1.00 89.38 95 ARG A N 1
ATOM 702 C CA . ARG A 1 95 ? -3.173 9.993 4.290 1.00 89.38 95 ARG A CA 1
ATOM 703 C C . ARG A 1 95 ? -4.411 9.180 3.969 1.00 89.38 95 ARG A C 1
ATOM 705 O O . ARG A 1 95 ? -5.419 9.754 3.575 1.00 89.38 95 ARG A O 1
ATOM 712 N N . LEU A 1 96 ? -4.336 7.877 4.204 1.00 90.19 96 LEU A N 1
ATOM 713 C CA . LEU A 1 96 ? -5.500 7.011 4.258 1.00 90.19 96 LEU A CA 1
ATOM 714 C C . LEU A 1 96 ? -6.185 7.232 5.611 1.00 90.19 96 LEU A C 1
ATOM 716 O O . LEU A 1 96 ? -5.568 7.042 6.663 1.00 90.19 96 LEU A O 1
ATOM 720 N N . ILE A 1 97 ? -7.434 7.678 5.577 1.00 89.44 97 ILE A N 1
ATOM 721 C CA . ILE A 1 97 ? -8.262 7.987 6.748 1.00 89.44 97 ILE A CA 1
ATOM 722 C C . ILE A 1 97 ? -9.653 7.396 6.556 1.00 89.44 97 ILE A C 1
ATOM 724 O O . ILE A 1 97 ? -10.077 7.194 5.424 1.00 89.44 97 ILE A O 1
ATOM 728 N N . ASN A 1 98 ? -10.372 7.129 7.649 1.00 85.38 98 ASN A N 1
ATOM 729 C CA . ASN A 1 98 ? -11.762 6.646 7.612 1.00 85.38 98 ASN A CA 1
ATOM 730 C C . ASN A 1 98 ? -11.990 5.416 6.710 1.00 85.38 98 ASN A C 1
ATOM 732 O O . ASN A 1 98 ? -13.105 5.166 6.260 1.00 85.38 98 ASN A O 1
ATOM 736 N N . TYR A 1 99 ? -10.935 4.653 6.432 1.00 84.81 99 TYR A N 1
ATOM 737 C CA . TYR A 1 99 ? -11.010 3.451 5.624 1.00 84.81 99 TYR A CA 1
ATOM 738 C C . TYR A 1 99 ? -11.832 2.389 6.378 1.00 84.81 99 TYR A C 1
ATOM 740 O O . TYR A 1 99 ? -11.658 2.227 7.590 1.00 84.81 99 TYR A O 1
ATOM 748 N N . PRO A 1 100 ? -12.743 1.661 5.712 1.00 81.19 100 PRO A N 1
ATOM 749 C CA . PRO A 1 100 ? -13.547 0.646 6.383 1.00 81.19 100 PRO A CA 1
ATOM 750 C C . PRO A 1 100 ? -12.709 -0.594 6.729 1.00 81.19 100 PRO A C 1
ATOM 752 O O . PRO A 1 100 ? -11.735 -0.919 6.038 1.00 81.19 100 PRO A O 1
ATOM 755 N N . ALA A 1 101 ? -13.127 -1.296 7.784 1.00 80.19 101 ALA A N 1
ATOM 756 C CA . ALA A 1 101 ? -12.575 -2.591 8.173 1.00 80.19 101 ALA A CA 1
ATOM 757 C C . ALA A 1 101 ? -12.786 -3.646 7.071 1.00 80.19 101 ALA A C 1
ATOM 759 O O . ALA A 1 101 ? -13.681 -3.526 6.230 1.00 80.19 101 ALA A O 1
ATOM 760 N N . GLY A 1 102 ? -11.945 -4.680 7.057 1.00 79.75 102 GLY A N 1
ATOM 761 C CA . GLY A 1 102 ? -12.026 -5.777 6.085 1.00 79.75 102 GLY A CA 1
ATOM 762 C C . GLY A 1 102 ? -11.514 -5.448 4.677 1.00 79.75 102 GLY A C 1
ATOM 763 O O . GLY A 1 102 ? -11.528 -6.319 3.808 1.00 79.75 102 GLY A O 1
ATOM 764 N N . ARG A 1 103 ? -11.0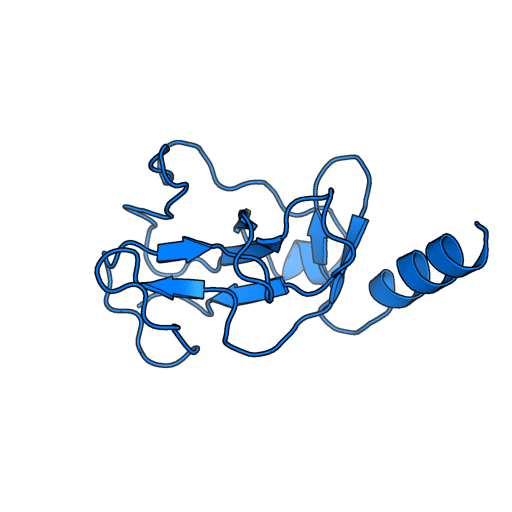49 -4.216 4.422 1.00 83.62 103 ARG A N 1
ATOM 765 C CA . ARG A 1 103 ? -10.401 -3.839 3.155 1.00 83.62 103 ARG A CA 1
ATOM 766 C C . ARG A 1 103 ? -8.882 -3.913 3.267 1.00 83.62 103 ARG A C 1
ATOM 768 O O . ARG A 1 103 ? -8.301 -3.661 4.324 1.00 83.62 103 ARG A O 1
ATOM 775 N N . SER A 1 104 ? -8.250 -4.232 2.143 1.00 88.19 104 SER A N 1
ATOM 776 C CA . SER A 1 104 ? -6.800 -4.221 1.974 1.00 88.19 104 SER A CA 1
ATOM 777 C C . SER A 1 104 ? -6.386 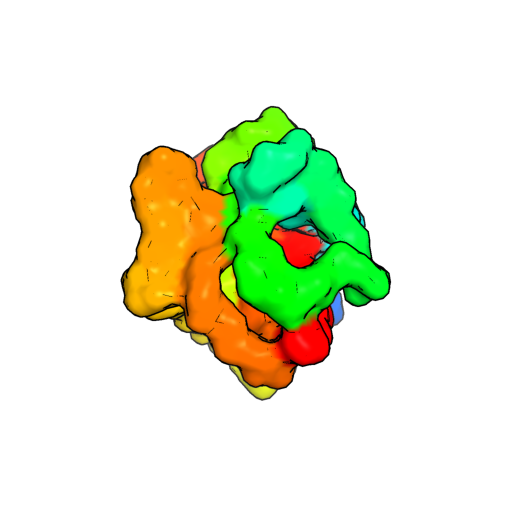-3.080 1.057 1.00 88.19 104 SER A C 1
ATOM 779 O O . SER A 1 104 ? -7.074 -2.754 0.089 1.00 88.19 104 SER A O 1
ATOM 781 N N . TYR A 1 105 ? -5.231 -2.494 1.353 1.00 89.69 105 TYR A N 1
ATOM 782 C CA . TYR A 1 105 ? -4.710 -1.340 0.627 1.00 89.69 105 TYR A CA 1
ATOM 783 C C . TYR A 1 105 ? -3.247 -1.558 0.272 1.00 89.69 105 TYR A C 1
ATOM 785 O O . TYR A 1 105 ? -2.490 -2.135 1.053 1.00 89.69 105 TYR A O 1
ATOM 793 N N . ALA A 1 106 ? -2.843 -1.071 -0.895 1.00 91.06 106 ALA A N 1
ATOM 794 C CA . ALA A 1 106 ? -1.454 -1.022 -1.319 1.00 91.06 106 ALA A CA 1
ATOM 795 C C . ALA A 1 106 ? -0.944 0.418 -1.276 1.00 91.06 106 ALA A C 1
ATOM 797 O O . ALA A 1 106 ? -1.545 1.322 -1.856 1.00 91.06 106 ALA A O 1
ATOM 798 N N . CYS A 1 107 ? 0.187 0.606 -0.609 1.00 90.69 107 CYS A N 1
ATOM 799 C CA . CYS A 1 107 ? 0.999 1.802 -0.702 1.00 90.69 107 CYS A CA 1
ATOM 800 C C . CYS A 1 107 ? 2.018 1.622 -1.825 1.00 90.69 107 CYS A C 1
ATOM 802 O O . CYS A 1 107 ? 2.877 0.737 -1.764 1.00 90.69 107 CYS A O 1
ATOM 804 N N . VAL A 1 108 ? 1.901 2.461 -2.849 1.00 90.00 108 VAL A N 1
ATOM 805 C CA . VAL A 1 108 ? 2.700 2.403 -4.073 1.00 90.00 108 VAL A CA 1
ATOM 806 C C . VAL A 1 108 ? 3.432 3.736 -4.227 1.00 90.00 108 VAL A C 1
ATOM 808 O O . VAL A 1 108 ? 2.801 4.782 -4.078 1.00 90.00 108 VAL A O 1
ATOM 811 N N . PRO A 1 109 ? 4.743 3.752 -4.501 1.00 85.19 109 PRO A N 1
ATOM 812 C CA . PRO A 1 109 ? 5.482 4.991 -4.682 1.00 85.19 109 PRO A CA 1
ATOM 813 C C . PRO A 1 109 ? 4.986 5.696 -5.949 1.00 85.19 109 PRO A C 1
ATOM 815 O O . PRO A 1 109 ? 4.468 5.055 -6.867 1.00 85.19 109 PRO A O 1
ATOM 818 N N . GLU A 1 110 ? 5.129 7.019 -6.012 1.00 77.38 110 GLU A N 1
ATOM 819 C CA . GLU A 1 110 ? 4.760 7.751 -7.226 1.00 77.38 110 GLU A CA 1
ATOM 820 C C . GLU A 1 110 ? 5.530 7.246 -8.459 1.00 77.38 110 GLU A C 1
ATOM 822 O O . GLU A 1 110 ? 6.669 6.783 -8.367 1.00 77.38 110 GLU A O 1
ATOM 827 N N . ALA A 1 111 ? 4.911 7.367 -9.639 1.00 64.31 111 ALA A N 1
ATOM 828 C CA . ALA A 1 111 ? 5.452 6.858 -10.905 1.00 64.31 111 ALA A CA 1
ATOM 829 C C . ALA A 1 111 ? 6.851 7.414 -11.251 1.00 64.31 111 ALA A C 1
ATOM 831 O O . ALA A 1 111 ? 7.626 6.754 -11.952 1.00 64.31 111 ALA A O 1
ATOM 832 N N . SER A 1 112 ? 7.175 8.604 -10.732 1.00 65.12 112 SER A N 1
ATOM 833 C CA . SER A 1 112 ? 8.473 9.280 -10.845 1.00 65.12 112 SER A CA 1
ATOM 834 C C . SER A 1 112 ? 9.601 8.581 -10.079 1.00 65.12 112 SER A C 1
ATOM 836 O O . SER A 1 112 ? 10.769 8.780 -10.412 1.00 65.12 112 SER A O 1
ATOM 838 N N . SER A 1 113 ? 9.279 7.744 -9.088 1.00 68.81 113 SER A N 1
ATOM 839 C CA . SER A 1 113 ? 10.274 6.952 -8.370 1.00 68.81 113 SER A CA 1
ATOM 840 C C . SER A 1 113 ? 10.969 5.985 -9.331 1.00 68.81 113 SER A C 1
ATOM 842 O O . SER A 1 113 ? 10.361 5.498 -10.280 1.00 68.81 113 SER A O 1
ATOM 844 N N . ILE A 1 114 ? 12.243 5.670 -9.107 1.00 70.44 114 ILE A N 1
ATOM 845 C CA . ILE A 1 114 ? 12.916 4.545 -9.788 1.00 70.44 114 ILE A CA 1
ATOM 846 C C . ILE A 1 114 ? 12.607 3.209 -9.104 1.00 70.44 114 ILE A C 1
ATOM 848 O O . ILE A 1 114 ? 12.773 2.146 -9.702 1.00 70.44 114 ILE A O 1
ATOM 852 N N . PHE A 1 115 ? 12.128 3.269 -7.862 1.00 74.31 115 PHE A N 1
ATOM 853 C CA . PHE A 1 115 ? 11.738 2.119 -7.073 1.00 74.31 115 PHE A CA 1
ATOM 854 C C . PHE A 1 115 ? 10.369 1.602 -7.535 1.00 74.31 115 PHE A C 1
ATOM 856 O O . PHE A 1 115 ? 9.447 2.371 -7.819 1.00 74.31 115 PHE A O 1
ATOM 863 N N . ARG A 1 116 ? 10.246 0.279 -7.659 1.00 79.31 116 ARG A N 1
ATOM 864 C CA . ARG A 1 116 ? 9.029 -0.411 -8.120 1.00 79.31 116 ARG A CA 1
ATOM 865 C C . ARG A 1 116 ? 8.529 -1.424 -7.092 1.00 79.31 116 ARG A C 1
ATOM 867 O O . ARG A 1 116 ? 7.908 -2.417 -7.452 1.00 79.31 116 ARG A O 1
ATOM 874 N N . GLY A 1 117 ? 8.780 -1.158 -5.814 1.00 84.56 117 GLY A N 1
ATOM 875 C CA . GLY A 1 117 ? 8.181 -1.902 -4.715 1.00 84.56 117 GLY A CA 1
ATOM 876 C C . GLY A 1 117 ? 6.839 -1.314 -4.280 1.00 84.56 117 GLY A C 1
ATOM 877 O O . GLY A 1 117 ? 6.624 -0.116 -4.425 1.00 84.56 117 GLY A O 1
ATOM 878 N N . PHE A 1 118 ? 5.955 -2.134 -3.718 1.00 88.81 118 PHE A N 1
ATOM 879 C CA . PHE A 1 118 ? 4.801 -1.683 -2.936 1.00 88.81 118 PHE A CA 1
ATOM 880 C C . PHE A 1 118 ? 4.727 -2.417 -1.594 1.00 88.81 118 PHE A C 1
ATOM 882 O O . PHE A 1 118 ? 5.142 -3.572 -1.485 1.00 88.81 118 PHE A O 1
ATOM 889 N N . GLN A 1 119 ? 4.133 -1.783 -0.586 1.00 89.06 119 GLN A N 1
ATOM 890 C CA . GLN A 1 119 ? 3.762 -2.454 0.660 1.00 89.06 119 GLN A CA 1
ATOM 891 C C . GLN A 1 119 ? 2.243 -2.562 0.729 1.00 89.06 119 GLN A C 1
ATOM 893 O O . GLN A 1 119 ? 1.538 -1.586 0.477 1.00 89.06 119 GLN A O 1
ATOM 898 N N . LYS A 1 120 ? 1.729 -3.739 1.090 1.00 87.88 120 LYS A N 1
ATOM 899 C CA . LYS A 1 120 ? 0.305 -3.919 1.386 1.00 87.88 120 LYS A CA 1
ATOM 900 C C . LYS A 1 120 ? 0.027 -3.855 2.880 1.00 87.88 120 LYS A C 1
ATOM 902 O O . LYS A 1 120 ? 0.870 -4.230 3.692 1.00 87.88 120 LYS A O 1
ATOM 907 N N . ILE A 1 121 ? -1.191 -3.453 3.206 1.00 83.00 121 ILE A N 1
ATOM 908 C CA . ILE A 1 121 ? -1.826 -3.726 4.489 1.00 83.00 121 ILE A CA 1
ATOM 909 C C . ILE A 1 121 ? -2.821 -4.853 4.280 1.00 83.00 121 ILE A C 1
ATOM 911 O O . ILE A 1 121 ? -3.780 -4.718 3.513 1.00 83.00 121 ILE A O 1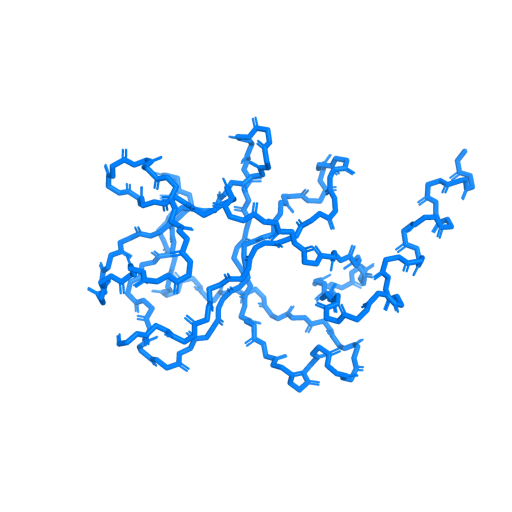
ATOM 915 N N . ASP A 1 122 ? -2.569 -5.959 4.971 1.00 70.31 122 ASP A N 1
ATOM 916 C CA . ASP A 1 122 ? -3.532 -7.043 5.102 1.00 70.31 122 ASP A CA 1
ATOM 917 C C . ASP A 1 122 ? -4.707 -6.582 5.975 1.00 70.31 122 ASP A C 1
ATOM 919 O O . ASP A 1 122 ? -4.527 -5.740 6.851 1.00 70.31 122 ASP A O 1
ATOM 923 N N . SER A 1 123 ? -5.901 -7.097 5.658 1.00 65.88 123 SER A N 1
ATOM 924 C CA . SER A 1 123 ? -7.212 -6.752 6.233 1.00 65.88 123 SER A CA 1
ATOM 925 C C . SER A 1 123 ? -7.159 -5.988 7.557 1.00 65.88 123 SER A C 1
ATOM 927 O O . SER A 1 123 ? -6.772 -6.532 8.592 1.00 65.88 123 SER A O 1
ATOM 929 N N . ILE A 1 124 ? -7.617 -4.741 7.523 1.00 64.94 124 ILE A N 1
ATOM 930 C CA . ILE A 1 124 ? -7.692 -3.900 8.715 1.00 64.94 124 ILE A CA 1
ATOM 931 C C . ILE A 1 124 ? -8.805 -4.444 9.629 1.00 64.94 124 ILE A C 1
ATOM 933 O O . ILE A 1 124 ? -9.911 -4.666 9.118 1.00 64.94 124 ILE A O 1
ATOM 937 N N . PRO A 1 125 ? -8.517 -4.694 10.923 1.00 60.75 125 PRO A N 1
ATOM 938 C CA . PRO A 1 125 ? -9.504 -5.174 11.889 1.00 60.75 125 PRO A CA 1
ATOM 939 C C . PRO A 1 125 ? -10.649 -4.182 12.122 1.00 60.75 125 PRO A C 1
ATOM 941 O O . PRO A 1 125 ? -10.439 -2.958 11.948 1.00 60.75 125 PRO A O 1
#

Secondary structure (DSSP, 8-state):
-HHHHHHHHHHTTSTT-EEETTTTEEEEE--SSSEEETTT--B--TT---TT--EEEB-TTS-BEEEEE--HHHHHTTPEEEEPPGGGEETTTTEE-SPPTT--EEEEE-TT-S--EEEEEP---

Radius of gyration: 13.93 Å; chains: 1; bounding box: 31×31×38 Å

Organism: NCBI:txid2023184

pLDDT: mean 79.25, std 12.27, range [36.69, 92.0]